Protein AF-A0A3N4KPM1-F1 (afdb_monomer)

Sequence (58 aa):
CNDVIKKPKLDSHRGQCRGAYFTCIDCNTTFSGNDHKTHTSCISEAQKYQGALYKPEK

Nearest PDB structures (foldseek):
  5vo0-assembly1_D  TM=3.627E-01  e=6.333E-01  Danio rerio

Mean predicted aligned error: 8.5 Å

Secondary structure (DSSP, 8-state):
------HHHHHHHHHHSTT--EE-TTT--EE-TTHHHH--SPPPHHHHHHGGG-PPP-

InterPro domains:
  IPR014898 Zinc finger, C2H2, LYAR-type [PF08790] (22-49)
  IPR036236 Zinc finger C2H2 superfamily [SSF57667] (21-50)
  IPR039999 Cell growth-regulating nucleolar protein [PTHR13100] (1-55)

Structure (mmCIF, N/CA/C/O backbone):
data_AF-A0A3N4KPM1-F1
#
_entry.id   AF-A0A3N4KPM1-F1
#
loop_
_atom_site.group_PDB
_atom_site.id
_atom_site.type_symbol
_atom_site.label_atom_id
_atom_site.label_alt_id
_atom_site.label_comp_id
_atom_site.label_asym_id
_atom_site.label_entity_id
_atom_site.label_seq_id
_atom_site.pdbx_PDB_ins_code
_atom_site.Cartn_x
_atom_site.Cartn_y
_atom_site.Cartn_z
_atom_site.occupancy
_atom_site.B_iso_or_equiv
_atom_site.auth_seq_id
_atom_site.auth_comp_id
_atom_site.auth_asym_id
_atom_site.auth_atom_id
_atom_site.pdbx_PDB_model_num
ATOM 1 N N . CYS A 1 1 ? 0.315 -2.048 -15.403 1.00 82.25 1 CYS A N 1
ATOM 2 C CA . CYS A 1 1 ? 0.587 -3.489 -15.255 1.00 82.25 1 CYS A CA 1
ATOM 3 C C . CYS A 1 1 ? -0.649 -4.237 -14.760 1.00 82.25 1 CYS A C 1
ATOM 5 O O . CYS A 1 1 ? -0.932 -5.260 -15.351 1.00 82.25 1 CYS A O 1
ATOM 7 N N . ASN A 1 2 ? -1.419 -3.736 -13.770 1.00 81.00 2 ASN A N 1
ATOM 8 C CA . ASN A 1 2 ? -2.597 -4.444 -13.213 1.00 81.00 2 ASN A CA 1
ATOM 9 C C . ASN A 1 2 ? -2.301 -5.913 -12.841 1.00 81.00 2 ASN A C 1
ATOM 11 O O . ASN A 1 2 ? -3.174 -6.771 -12.912 1.00 81.00 2 ASN A O 1
ATOM 15 N N . ASP A 1 3 ? -1.051 -6.188 -12.466 1.00 85.56 3 ASP A N 1
ATOM 16 C CA . ASP A 1 3 ? -0.582 -7.519 -12.109 1.00 85.56 3 ASP A CA 1
ATOM 17 C C . ASP A 1 3 ? -0.827 -7.788 -10.629 1.00 85.56 3 ASP A C 1
ATOM 19 O O . ASP A 1 3 ? -0.622 -6.918 -9.778 1.00 85.56 3 ASP A O 1
ATOM 23 N N . VAL A 1 4 ? -1.176 -9.035 -10.320 1.00 88.38 4 VAL A N 1
ATOM 24 C CA . VAL A 1 4 ? -1.209 -9.537 -8.947 1.00 88.38 4 VAL A CA 1
ATOM 25 C C . VAL A 1 4 ? 0.098 -10.270 -8.679 1.00 88.38 4 VAL A C 1
ATOM 27 O O . VAL A 1 4 ? 0.342 -11.372 -9.167 1.00 88.38 4 VAL A O 1
ATOM 30 N N . ILE A 1 5 ? 0.962 -9.639 -7.892 1.00 88.06 5 ILE A N 1
ATOM 31 C CA . ILE A 1 5 ? 2.325 -10.103 -7.629 1.00 88.06 5 ILE A CA 1
ATOM 32 C C . ILE A 1 5 ? 2.515 -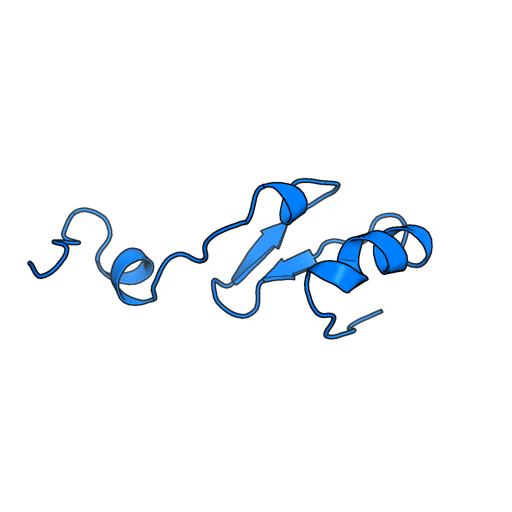10.338 -6.140 1.00 88.06 5 ILE A C 1
ATOM 34 O O . ILE A 1 5 ? 2.170 -9.507 -5.304 1.00 88.06 5 ILE A O 1
ATOM 38 N N . LYS A 1 6 ? 3.131 -11.472 -5.802 1.00 88.38 6 LYS A N 1
ATOM 39 C CA . LYS A 1 6 ? 3.530 -11.763 -4.422 1.00 88.38 6 LYS A CA 1
ATOM 40 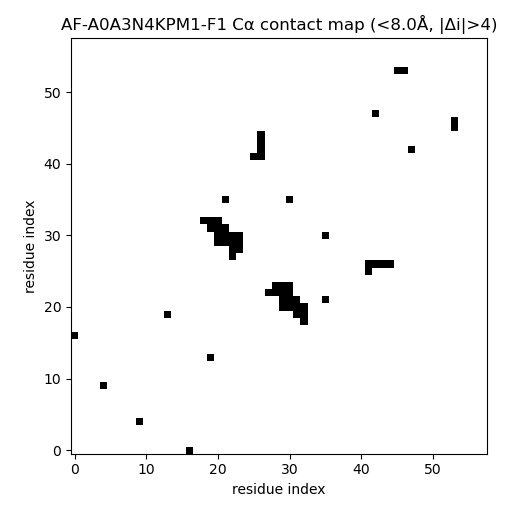C C . LYS A 1 6 ? 4.597 -10.761 -3.977 1.00 88.38 6 LYS A C 1
ATOM 42 O O . LYS A 1 6 ? 5.527 -10.479 -4.733 1.00 88.38 6 LYS A O 1
ATOM 47 N N . LYS A 1 7 ? 4.534 -10.320 -2.719 1.00 83.88 7 LYS A N 1
ATOM 48 C CA . LYS A 1 7 ? 5.484 -9.372 -2.113 1.00 83.88 7 LYS A CA 1
ATOM 49 C C . LYS A 1 7 ? 6.980 -9.637 -2.408 1.00 83.88 7 LYS A C 1
ATOM 51 O O . LYS A 1 7 ? 7.649 -8.686 -2.800 1.00 83.88 7 LYS A O 1
ATOM 56 N N . PRO A 1 8 ? 7.529 -10.868 -2.327 1.00 86.12 8 PRO A N 1
ATOM 57 C CA . PRO A 1 8 ? 8.937 -11.111 -2.676 1.00 86.12 8 PRO A CA 1
ATOM 58 C C . PRO A 1 8 ? 9.290 -10.829 -4.148 1.00 86.12 8 PRO A C 1
ATOM 60 O O . PRO A 1 8 ? 10.442 -10.542 -4.449 1.00 86.12 8 PRO A O 1
ATOM 63 N N . LYS A 1 9 ? 8.321 -10.881 -5.073 1.00 88.44 9 LYS A N 1
ATOM 64 C CA . LYS A 1 9 ? 8.525 -10.550 -6.495 1.00 88.44 9 LYS A CA 1
ATOM 65 C C . LYS A 1 9 ? 8.226 -9.085 -6.830 1.00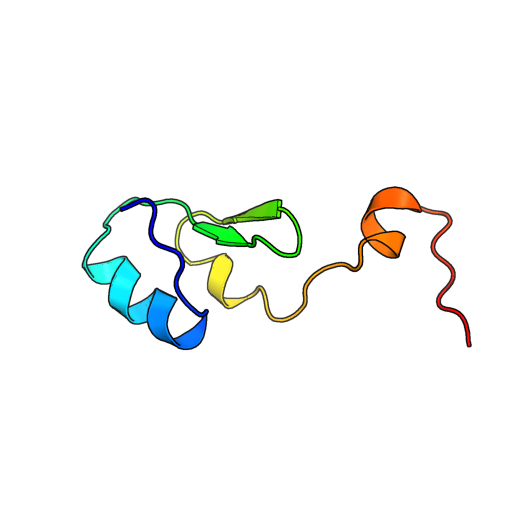 88.44 9 LYS A C 1
ATOM 67 O O . LYS A 1 9 ? 8.576 -8.631 -7.917 1.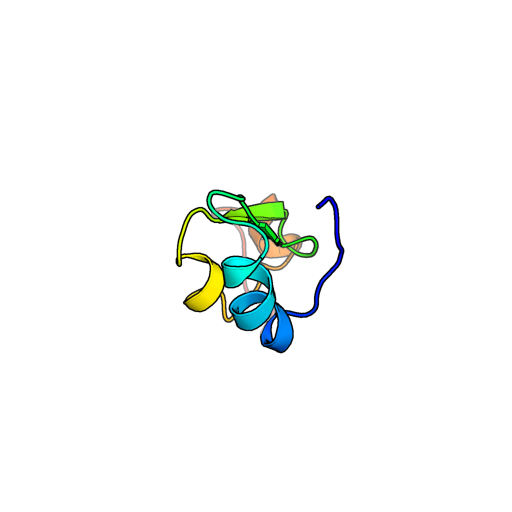00 88.44 9 LYS A O 1
ATOM 72 N N . LEU A 1 10 ? 7.616 -8.344 -5.905 1.00 87.00 10 LEU A N 1
ATOM 73 C CA . LEU A 1 10 ? 7.250 -6.940 -6.090 1.00 87.00 10 LEU A CA 1
ATOM 74 C C . LEU A 1 10 ? 8.478 -6.052 -6.337 1.00 87.00 10 LEU A C 1
ATOM 76 O O . LEU A 1 10 ? 8.441 -5.180 -7.202 1.00 87.00 10 LEU A O 1
ATOM 80 N N . ASP A 1 11 ? 9.578 -6.316 -5.624 1.00 85.62 11 ASP A N 1
ATOM 81 C CA . ASP A 1 11 ? 10.823 -5.544 -5.736 1.00 85.62 11 ASP A CA 1
ATOM 82 C C . ASP A 1 11 ? 11.431 -5.649 -7.146 1.00 85.62 11 ASP A C 1
ATOM 84 O O . ASP A 1 11 ? 11.816 -4.646 -7.745 1.00 85.62 11 ASP A O 1
ATOM 88 N N . SER A 1 12 ? 11.398 -6.851 -7.731 1.00 88.12 12 SER A N 1
ATOM 89 C CA . SER A 1 12 ? 11.828 -7.090 -9.113 1.00 88.12 12 SER A CA 1
ATOM 90 C C . SER A 1 12 ? 10.897 -6.416 -10.130 1.00 88.12 12 SER A C 1
ATOM 92 O O . SER A 1 12 ? 11.367 -5.758 -11.060 1.00 88.12 12 SER A O 1
ATOM 94 N N . HIS A 1 13 ? 9.580 -6.500 -9.923 1.00 89.25 13 HIS A N 1
ATOM 95 C CA . HIS A 1 13 ? 8.593 -5.893 -10.818 1.00 89.25 13 HIS A CA 1
ATOM 96 C C . HIS A 1 13 ? 8.635 -4.358 -10.810 1.00 89.25 13 HIS A C 1
ATOM 98 O O . HIS A 1 13 ? 8.402 -3.724 -11.839 1.00 89.25 13 HIS A O 1
ATOM 104 N N . ARG A 1 14 ? 8.977 -3.731 -9.678 1.00 84.88 14 ARG A N 1
ATOM 105 C CA . ARG A 1 14 ? 9.113 -2.269 -9.563 1.00 84.88 14 ARG A CA 1
ATOM 106 C C . ARG A 1 14 ? 10.073 -1.684 -10.602 1.00 84.88 14 ARG A C 1
ATOM 108 O O . ARG A 1 14 ? 9.839 -0.580 -11.090 1.00 84.88 14 ARG A O 1
ATOM 115 N N . GLY A 1 15 ? 11.136 -2.410 -10.954 1.00 85.00 15 GLY A N 1
ATOM 116 C CA . GLY A 1 15 ? 12.070 -1.990 -12.002 1.00 85.00 15 GLY A CA 1
ATOM 117 C C . GLY A 1 15 ? 11.430 -1.926 -13.394 1.00 85.00 15 GLY A C 1
ATOM 118 O O . GLY A 1 15 ? 11.808 -1.076 -14.200 1.00 85.00 15 GLY A O 1
ATOM 119 N N . GLN A 1 16 ? 10.440 -2.784 -13.648 1.00 87.69 16 GLN A N 1
ATOM 120 C CA . GLN A 1 16 ? 9.699 -2.874 -14.908 1.00 87.69 16 GLN A CA 1
ATOM 121 C C . GLN A 1 16 ? 8.523 -1.886 -14.947 1.00 87.69 16 GLN A C 1
ATOM 123 O O . GLN A 1 16 ? 8.273 -1.265 -15.976 1.00 87.69 16 GLN A O 1
ATOM 128 N N . CYS A 1 17 ? 7.841 -1.685 -13.816 1.00 86.62 17 CYS A N 1
ATOM 129 C CA . CYS A 1 17 ? 6.745 -0.727 -13.663 1.00 86.62 17 CYS A CA 1
ATOM 130 C C . CYS A 1 17 ? 7.202 0.521 -12.886 1.00 86.62 17 CYS A C 1
ATOM 132 O O . CYS A 1 17 ? 6.855 0.740 -11.721 1.00 86.62 17 CYS A O 1
ATOM 134 N N . ARG A 1 18 ? 8.000 1.361 -13.558 1.00 82.12 18 ARG A N 1
ATOM 135 C CA . ARG A 1 18 ? 8.492 2.637 -13.013 1.00 82.12 18 ARG A CA 1
ATOM 136 C C . ARG A 1 18 ? 7.333 3.598 -12.736 1.00 82.12 18 ARG A C 1
ATOM 138 O O . ARG A 1 18 ? 6.511 3.846 -13.609 1.00 82.12 18 ARG A O 1
ATOM 145 N N . GLY A 1 19 ? 7.295 4.162 -11.528 1.00 81.31 19 GLY A N 1
ATOM 146 C CA . GLY A 1 19 ? 6.264 5.127 -11.123 1.00 81.31 19 GLY A CA 1
ATOM 147 C C . GLY A 1 19 ? 4.899 4.511 -10.794 1.00 81.31 19 GLY A C 1
ATOM 148 O O . GLY A 1 19 ? 3.943 5.252 -10.590 1.00 81.31 19 GLY A O 1
ATOM 149 N N . ALA A 1 20 ? 4.793 3.181 -10.725 1.00 85.75 20 ALA A N 1
ATOM 150 C CA . ALA A 1 20 ? 3.562 2.523 -10.309 1.00 85.75 20 ALA A CA 1
ATOM 151 C C . ALA A 1 20 ? 3.320 2.650 -8.795 1.00 85.75 20 ALA A C 1
ATOM 153 O O . ALA A 1 20 ? 4.256 2.716 -7.991 1.00 85.75 20 ALA A O 1
ATOM 154 N N . TYR A 1 21 ? 2.042 2.651 -8.426 1.00 87.38 21 TYR A N 1
ATOM 155 C CA . TYR A 1 21 ? 1.561 2.461 -7.062 1.00 87.38 21 TYR A CA 1
ATOM 156 C C . TYR A 1 21 ? 1.177 0.993 -6.861 1.00 87.38 21 TYR A C 1
ATOM 158 O O . TYR A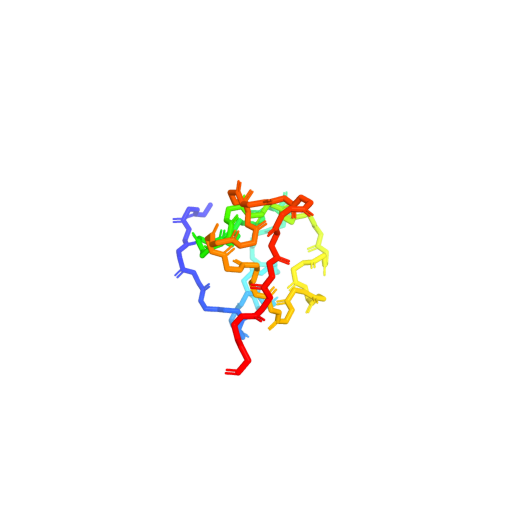 1 21 ? 0.778 0.305 -7.801 1.00 87.38 21 TYR A O 1
ATOM 166 N N . PHE A 1 22 ? 1.306 0.513 -5.630 1.00 88.69 22 PHE A N 1
ATOM 167 C CA . PHE A 1 22 ? 1.005 -0.868 -5.270 1.00 88.69 22 PHE A CA 1
ATOM 168 C C . PHE A 1 22 ? -0.065 -0.881 -4.200 1.00 88.69 22 PHE A C 1
ATOM 170 O O . PHE A 1 22 ? 0.061 -0.159 -3.222 1.00 88.69 22 PHE A O 1
ATOM 177 N N . THR A 1 23 ? -1.085 -1.713 -4.341 1.00 89.50 23 THR A N 1
ATOM 178 C CA . THR A 1 23 ? -2.135 -1.837 -3.328 1.00 89.50 23 THR A CA 1
ATOM 179 C C . THR A 1 23 ? -2.081 -3.238 -2.744 1.00 89.50 23 THR A C 1
ATOM 181 O O . THR A 1 23 ? -2.085 -4.220 -3.485 1.00 89.50 23 THR A O 1
ATOM 184 N N . CYS A 1 24 ? -1.986 -3.344 -1.420 1.00 88.12 24 CYS A N 1
ATOM 185 C CA . CYS A 1 24 ? -2.168 -4.627 -0.753 1.00 88.12 24 CYS A CA 1
ATOM 186 C C . CYS A 1 24 ? -3.649 -4.996 -0.829 1.00 88.12 24 CYS A C 1
ATOM 188 O O . CYS A 1 24 ? -4.496 -4.221 -0.395 1.00 88.12 24 CYS A O 1
ATOM 190 N N . ILE A 1 25 ? -3.942 -6.171 -1.376 1.00 85.75 25 ILE A N 1
ATOM 191 C CA . ILE A 1 25 ? -5.309 -6.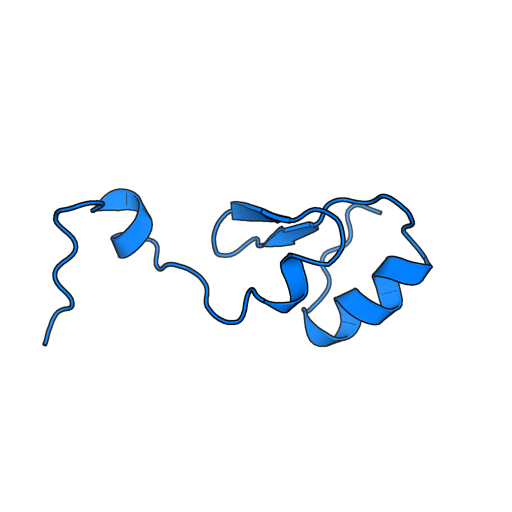671 -1.557 1.00 85.75 25 ILE A CA 1
ATOM 192 C C . ILE A 1 25 ? -5.921 -7.066 -0.206 1.00 85.75 25 ILE A C 1
ATOM 194 O O . ILE A 1 25 ? -7.122 -6.922 -0.010 1.00 85.75 25 ILE A O 1
ATOM 198 N N . ASP A 1 26 ? -5.093 -7.498 0.747 1.00 83.31 26 ASP A N 1
ATOM 199 C CA . ASP A 1 26 ? -5.556 -7.968 2.053 1.00 83.31 26 ASP A CA 1
ATOM 200 C C . ASP A 1 26 ? -6.028 -6.815 2.956 1.00 83.31 26 ASP A C 1
ATOM 202 O O . ASP A 1 26 ? -7.008 -6.957 3.681 1.00 83.31 26 ASP A O 1
ATOM 206 N N . CYS A 1 27 ? -5.372 -5.648 2.911 1.00 84.38 27 CYS A N 1
ATOM 207 C CA . CYS A 1 27 ? -5.739 -4.499 3.752 1.00 84.38 27 CYS A CA 1
ATOM 208 C C . CYS A 1 27 ? -6.257 -3.269 2.979 1.00 84.38 27 CYS A C 1
ATOM 210 O O . CYS A 1 27 ? -6.707 -2.292 3.593 1.00 84.38 27 CYS A O 1
ATOM 212 N N . ASN A 1 28 ? -6.247 -3.310 1.642 1.00 85.25 28 ASN A N 1
ATOM 213 C CA . ASN A 1 28 ? -6.541 -2.189 0.738 1.00 85.25 28 ASN A CA 1
ATOM 214 C C . ASN A 1 28 ? -5.696 -0.932 1.013 1.00 85.25 28 ASN A C 1
ATOM 216 O O . ASN A 1 28 ? -6.146 0.192 0.794 1.00 85.25 28 ASN A O 1
ATOM 220 N N . THR A 1 29 ? -4.463 -1.106 1.494 1.00 84.06 29 THR A N 1
ATOM 221 C CA . THR A 1 29 ? -3.512 0.003 1.644 1.00 84.06 29 THR A CA 1
ATOM 222 C C . THR A 1 29 ? -2.755 0.194 0.343 1.00 84.06 29 THR A C 1
ATOM 224 O O . THR A 1 29 ? -2.157 -0.750 -0.174 1.00 84.06 29 THR A O 1
ATOM 227 N N . THR A 1 30 ? -2.763 1.420 -0.169 1.00 89.19 30 THR A N 1
ATOM 228 C CA . THR A 1 30 ? -1.973 1.808 -1.337 1.00 89.19 30 THR A CA 1
ATOM 229 C C . THR A 1 30 ? -0.636 2.386 -0.890 1.00 89.19 30 THR A C 1
ATOM 231 O O . THR A 1 30 ? -0.575 3.259 -0.030 1.00 89.19 30 THR A O 1
ATOM 234 N N . PHE A 1 31 ? 0.434 1.898 -1.499 1.00 87.94 31 PHE A N 1
ATOM 235 C CA . PHE A 1 31 ? 1.816 2.279 -1.279 1.00 87.94 31 PHE A CA 1
ATOM 236 C C . PHE A 1 31 ? 2.345 2.977 -2.525 1.00 87.94 31 PHE A C 1
ATOM 238 O O . PHE A 1 31 ? 2.152 2.516 -3.655 1.00 87.94 31 PHE A O 1
ATOM 245 N N . SER A 1 32 ? 3.076 4.060 -2.313 1.00 85.12 32 SER A N 1
ATOM 246 C CA . SER A 1 32 ? 3.895 4.705 -3.328 1.00 85.12 32 SER A CA 1
ATOM 247 C C . SER A 1 32 ? 5.358 4.320 -3.107 1.00 85.12 32 SER A C 1
ATOM 249 O O . SER A 1 32 ? 5.770 3.917 -2.022 1.00 85.12 32 SER A O 1
ATOM 251 N N . GLY A 1 33 ? 6.175 4.368 -4.160 1.00 83.06 33 GLY A N 1
ATOM 252 C CA . GLY A 1 33 ? 7.619 4.213 -3.990 1.00 83.06 33 GLY A CA 1
ATOM 253 C C . GLY A 1 33 ? 8.032 2.898 -3.302 1.00 83.06 33 GLY A C 1
ATOM 254 O O . GLY A 1 33 ? 7.759 1.800 -3.799 1.00 83.06 33 GLY A O 1
ATOM 255 N N . ASN A 1 34 ? 8.720 3.036 -2.167 1.00 82.81 34 ASN A N 1
ATOM 256 C CA . ASN A 1 34 ? 9.264 1.936 -1.368 1.00 82.81 34 ASN A CA 1
ATOM 257 C C . ASN A 1 34 ? 8.446 1.627 -0.099 1.00 82.81 34 ASN A C 1
ATOM 259 O O . ASN A 1 34 ? 8.853 0.747 0.659 1.00 82.81 34 ASN A O 1
ATOM 263 N N . ASP A 1 35 ? 7.298 2.273 0.125 1.00 84.62 35 ASP A N 1
ATOM 264 C CA .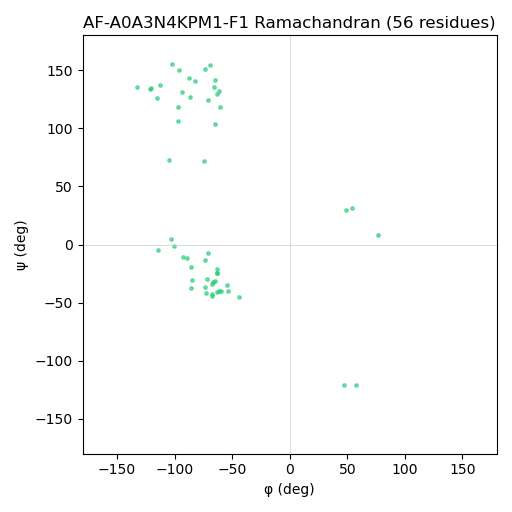 ASP A 1 35 ? 6.489 2.073 1.342 1.00 84.62 35 ASP A CA 1
ATOM 265 C C . ASP A 1 35 ? 5.955 0.637 1.476 1.00 84.62 35 ASP A C 1
ATOM 267 O O . ASP A 1 35 ? 5.764 0.115 2.569 1.00 84.62 35 ASP A O 1
ATOM 271 N N . HIS A 1 36 ? 5.817 -0.084 0.363 1.00 84.12 36 HIS A N 1
ATOM 272 C CA . HIS A 1 36 ? 5.441 -1.499 0.375 1.00 84.12 36 HIS A CA 1
ATOM 273 C C . HIS A 1 36 ? 6.479 -2.398 1.080 1.00 84.12 36 HIS A C 1
ATOM 275 O O . HIS A 1 36 ? 6.139 -3.511 1.492 1.00 84.12 36 HIS A O 1
ATOM 281 N N . LYS A 1 37 ? 7.746 -1.966 1.225 1.00 84.12 37 LYS A N 1
ATOM 282 C CA . LYS A 1 37 ? 8.796 -2.755 1.897 1.00 84.12 37 LYS A CA 1
ATOM 283 C C . LYS A 1 37 ? 8.513 -2.896 3.386 1.00 84.12 37 LYS A C 1
ATOM 285 O O . LYS A 1 37 ? 8.582 -4.010 3.906 1.00 84.12 37 LYS A O 1
ATOM 290 N N . THR A 1 38 ? 8.112 -1.805 4.033 1.00 84.56 38 THR A N 1
ATOM 291 C CA . THR A 1 38 ? 7.832 -1.751 5.477 1.00 84.56 38 THR A CA 1
ATOM 292 C C . THR A 1 38 ? 6.521 -2.442 5.857 1.00 84.56 38 THR A C 1
ATOM 294 O O . THR A 1 38 ? 6.310 -2.756 7.021 1.00 84.56 38 THR A O 1
ATOM 297 N N . HIS A 1 39 ? 5.664 -2.758 4.883 1.00 86.44 39 HIS A N 1
ATOM 298 C CA . HIS A 1 39 ? 4.384 -3.431 5.100 1.00 86.44 39 HIS A CA 1
ATOM 299 C C . HIS A 1 39 ? 4.519 -4.935 5.429 1.00 86.44 39 HIS A C 1
ATOM 301 O O . HIS A 1 39 ? 4.274 -5.797 4.587 1.00 86.44 39 HIS A O 1
ATOM 307 N N . THR A 1 40 ? 4.998 -5.292 6.613 1.00 82.25 40 THR A N 1
ATOM 308 C CA . THR A 1 40 ? 5.226 -6.697 7.012 1.00 82.25 40 THR A CA 1
ATOM 309 C C . THR A 1 40 ? 3.991 -7.383 7.589 1.00 82.25 40 THR A C 1
ATOM 311 O O . THR A 1 40 ? 3.926 -8.610 7.578 1.00 82.25 40 THR A O 1
ATOM 314 N N . SER A 1 41 ? 3.010 -6.609 8.046 1.00 80.25 41 SER A N 1
ATOM 315 C CA . SER A 1 41 ? 1.743 -7.090 8.588 1.00 80.25 41 SER A CA 1
ATOM 316 C C . SER A 1 41 ? 0.572 -6.326 7.972 1.00 80.25 41 SER A C 1
ATOM 318 O O . SER A 1 41 ? 0.599 -5.102 7.828 1.00 80.25 41 SER A O 1
ATOM 320 N N . CYS A 1 42 ? -0.469 -7.065 7.596 1.00 82.38 42 CYS A N 1
ATOM 321 C CA . CYS A 1 42 ? -1.762 -6.487 7.254 1.00 82.38 42 CYS A CA 1
ATOM 322 C C . CYS A 1 42 ? -2.542 -6.227 8.540 1.00 82.38 42 CYS A C 1
ATOM 324 O O . CYS A 1 42 ? -2.506 -7.044 9.462 1.00 82.38 42 CYS A O 1
ATOM 326 N N . ILE A 1 43 ? -3.256 -5.103 8.594 1.00 73.94 43 ILE A N 1
ATOM 327 C CA . ILE A 1 43 ? -4.283 -4.919 9.619 1.00 73.94 43 ILE A CA 1
ATOM 328 C C . ILE A 1 43 ? -5.394 -5.936 9.362 1.00 73.94 43 ILE A C 1
ATOM 330 O O . ILE A 1 43 ? -5.789 -6.144 8.213 1.00 73.94 43 ILE A O 1
ATOM 334 N N . SER A 1 44 ? -5.874 -6.590 10.416 1.00 67.12 44 SER A N 1
ATOM 335 C CA . SER A 1 44 ? -7.019 -7.487 10.285 1.00 67.12 44 SER A CA 1
ATOM 336 C C . SER A 1 44 ? -8.284 -6.675 10.004 1.00 67.12 44 SER A C 1
ATOM 338 O O . SER A 1 44 ? -8.390 -5.500 10.374 1.00 67.12 44 SER A O 1
ATOM 340 N N . GLU A 1 45 ? -9.268 -7.305 9.367 1.00 61.81 45 GLU A N 1
ATOM 341 C CA . GLU A 1 45 ? -10.570 -6.689 9.097 1.00 61.81 45 GLU A CA 1
ATOM 342 C C . GLU A 1 45 ? -11.204 -6.147 10.394 1.00 61.81 45 GLU A C 1
ATOM 344 O O . GLU A 1 45 ? -11.663 -5.007 10.446 1.00 61.81 45 GLU A O 1
ATOM 349 N N . ALA A 1 46 ? -11.077 -6.896 11.493 1.00 59.97 46 ALA A N 1
ATOM 350 C CA . ALA A 1 46 ? -11.508 -6.472 12.821 1.00 59.97 46 ALA A CA 1
ATOM 351 C C . ALA A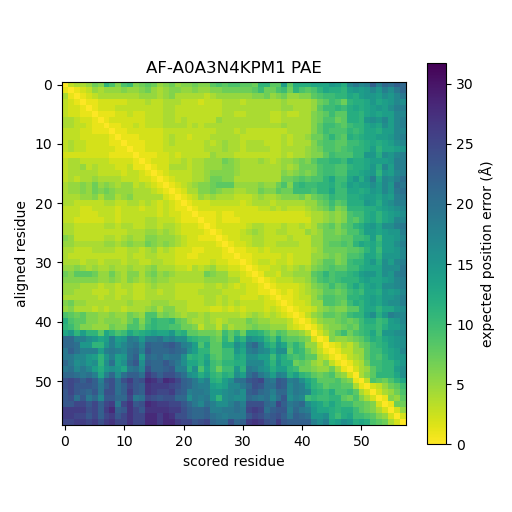 1 46 ? -10.801 -5.191 13.306 1.00 59.97 46 ALA A C 1
ATOM 353 O O . ALA A 1 46 ? -11.458 -4.304 13.842 1.00 59.97 46 ALA A O 1
ATOM 354 N N . GLN A 1 47 ? -9.500 -5.024 13.056 1.00 59.94 47 GLN A N 1
ATOM 355 C CA . GLN A 1 47 ? -8.764 -3.802 13.409 1.00 59.94 47 GLN A CA 1
ATOM 356 C C . GLN A 1 47 ? -9.214 -2.587 12.583 1.00 59.94 47 GLN A C 1
ATOM 358 O O . GLN A 1 47 ? -9.255 -1.466 13.091 1.00 59.94 47 GLN A O 1
ATOM 363 N N . LYS A 1 48 ? -9.585 -2.809 11.314 1.00 63.22 48 LYS A N 1
ATOM 364 C CA . LYS A 1 48 ? -10.060 -1.764 10.397 1.00 63.22 48 LYS A CA 1
ATOM 365 C C . LYS A 1 48 ? -11.467 -1.275 10.748 1.00 63.22 48 LYS A C 1
ATOM 367 O O . LYS A 1 48 ? -11.706 -0.072 10.715 1.00 63.22 48 LYS A O 1
ATOM 372 N N . TYR A 1 49 ? -12.379 -2.186 11.095 1.00 60.00 49 TYR A N 1
ATOM 373 C CA . TYR A 1 49 ? -13.766 -1.841 11.433 1.00 60.00 49 TYR A CA 1
ATOM 374 C C . TYR A 1 49 ? -13.962 -1.431 12.893 1.00 60.00 49 TYR A C 1
ATOM 376 O O . TYR A 1 49 ? -14.837 -0.618 13.177 1.00 60.00 49 TYR A O 1
ATOM 384 N N . GLN A 1 50 ? -13.166 -1.960 13.826 1.00 58.12 50 GLN A N 1
ATOM 385 C CA . GLN A 1 50 ? -13.358 -1.671 15.248 1.00 58.12 50 GLN A CA 1
ATOM 386 C C . GLN A 1 50 ? -12.596 -0.439 15.741 1.00 58.12 50 GLN A C 1
ATOM 388 O O . GLN A 1 50 ? -12.907 0.034 16.830 1.00 58.12 50 GLN A O 1
ATOM 393 N N . GLY A 1 51 ? -11.660 0.133 14.974 1.00 64.88 51 GLY A N 1
ATOM 394 C CA . GLY A 1 51 ? -11.001 1.398 15.326 1.00 64.88 51 GLY A CA 1
ATOM 395 C C . GLY A 1 51 ? -10.521 1.434 16.788 1.00 64.88 51 GLY A C 1
ATOM 396 O O . GLY A 1 51 ? -9.763 0.569 17.219 1.00 64.88 51 GLY A O 1
ATOM 397 N N . ALA A 1 52 ? -11.008 2.398 17.580 1.00 57.16 52 ALA A N 1
ATOM 398 C CA . ALA A 1 52 ? -10.667 2.558 19.003 1.00 57.16 52 ALA A CA 1
ATOM 399 C C . ALA A 1 52 ? -11.257 1.486 19.952 1.00 57.16 52 ALA A C 1
ATOM 401 O O . ALA A 1 52 ? -10.934 1.475 21.138 1.00 57.16 52 ALA A O 1
ATOM 402 N N . LEU A 1 53 ? -12.129 0.601 19.460 1.00 56.25 53 LEU A N 1
ATOM 403 C CA . LEU A 1 53 ? -12.785 -0.465 20.227 1.00 56.25 53 LEU A CA 1
ATOM 404 C C . LEU A 1 53 ? -12.138 -1.843 20.026 1.00 56.25 53 LEU A C 1
ATOM 406 O O . LEU A 1 53 ? -12.592 -2.806 20.645 1.00 56.25 53 LEU A O 1
ATOM 410 N N . TY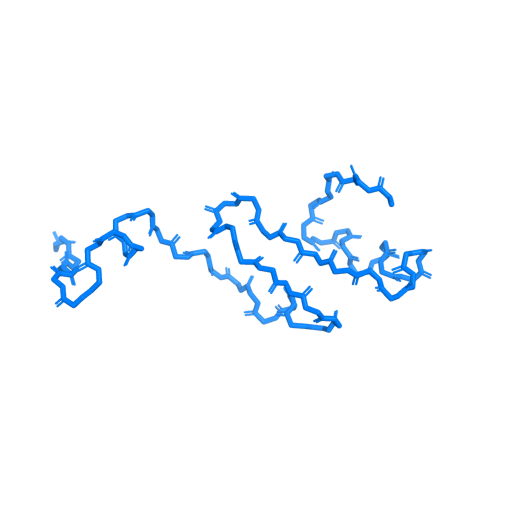R A 1 54 ? -11.095 -1.956 19.193 1.00 53.72 54 TYR A N 1
ATOM 411 C CA . TYR A 1 54 ? -10.413 -3.227 18.950 1.00 53.72 54 TYR A CA 1
ATOM 412 C C . TYR A 1 54 ? -9.734 -3.731 20.231 1.00 53.72 54 TYR A C 1
ATOM 414 O O . TYR A 1 54 ? -8.678 -3.240 20.638 1.00 53.72 54 TYR A O 1
ATOM 422 N N . LYS A 1 55 ? -10.349 -4.726 20.873 1.00 58.78 55 LYS A N 1
ATOM 423 C CA . LYS A 1 55 ? -9.741 -5.501 21.954 1.00 58.78 55 LYS A CA 1
ATOM 424 C C . LYS A 1 55 ? -9.180 -6.780 21.334 1.00 58.78 55 LYS A C 1
ATOM 426 O O . LYS A 1 55 ? -9.973 -7.543 20.787 1.00 58.78 55 LYS A O 1
ATOM 431 N N . PRO A 1 56 ? -7.862 -7.041 21.398 1.00 49.25 56 PRO A N 1
ATOM 432 C CA . PRO A 1 56 ? -7.358 -8.360 21.046 1.00 49.25 56 PRO A CA 1
ATOM 433 C C . PRO A 1 56 ? -7.997 -9.371 22.007 1.00 49.25 56 PRO A C 1
ATOM 435 O O . PRO A 1 56 ? -7.844 -9.240 23.225 1.00 49.25 56 PRO A O 1
ATOM 438 N N . GLU A 1 57 ? -8.771 -10.320 21.476 1.00 56.91 57 GLU A N 1
ATOM 439 C CA . GLU A 1 57 ? -9.234 -11.456 22.271 1.00 56.91 57 GLU A CA 1
ATOM 440 C C . GLU A 1 57 ? -8.006 -12.238 22.750 1.00 56.91 57 GLU A C 1
ATOM 442 O O . GLU A 1 57 ? -7.042 -12.435 22.006 1.00 56.91 57 GLU A O 1
ATOM 447 N N . LYS A 1 58 ? -8.017 -12.532 24.049 1.00 46.66 58 LYS A N 1
ATOM 448 C CA . LYS A 1 58 ? -6.888 -13.002 24.848 1.00 46.66 58 LYS A CA 1
ATOM 449 C C . LYS A 1 58 ? -6.663 -14.498 24.692 1.00 46.66 58 LYS A C 1
ATOM 451 O O . LYS A 1 58 ? -7.677 -15.225 24.632 1.00 46.66 58 LYS A O 1
#

Foldseek 3Di:
DPDDDDLVCVVVCCVVVPQDWDADPQARDIDTDCPSVVCPDHDHPLCVVCPVNDDPDD

Organism: NCBI:txid1392247

Radius of gyration: 13.98 Å; Cα contacts (8 Å, |Δi|>4): 30; chains: 1; bounding box: 26×18×40 Å

pLDDT: mean 78.21, std 12.36, range [46.66, 89.5]

Solvent-accessible surface area (backbone atoms only — not comparable to full-atom values): 3964 Å² total; per-residue (Å²): 133,95,72,91,67,59,73,88,52,41,70,66,44,44,74,77,47,72,91,54,71,48,65,43,82,86,57,67,50,74,27,55,87,69,55,62,71,75,60,81,70,74,65,50,70,63,52,69,76,37,55,97,67,58,69,82,84,127